Protein AF-A0A522VNL4-F1 (afdb_monomer_lite)

Structure (mmCIF, N/CA/C/O backbone):
data_AF-A0A522VNL4-F1
#
_entry.id   AF-A0A522VNL4-F1
#
loop_
_atom_site.group_PDB
_atom_site.id
_atom_site.type_symbol
_atom_site.label_atom_id
_atom_site.label_alt_id
_atom_site.label_comp_id
_atom_site.label_asym_id
_atom_site.label_entity_id
_atom_site.label_seq_id
_atom_site.pdbx_PDB_ins_code
_atom_site.Cartn_x
_atom_site.Cartn_y
_atom_site.Cartn_z
_atom_site.occupancy
_atom_site.B_iso_or_equiv
_atom_site.auth_seq_id
_atom_site.auth_comp_id
_atom_site.auth_asym_id
_atom_site.auth_atom_id
_atom_site.pdbx_PDB_model_num
ATOM 1 N N . MET A 1 1 ? -21.587 17.656 14.032 1.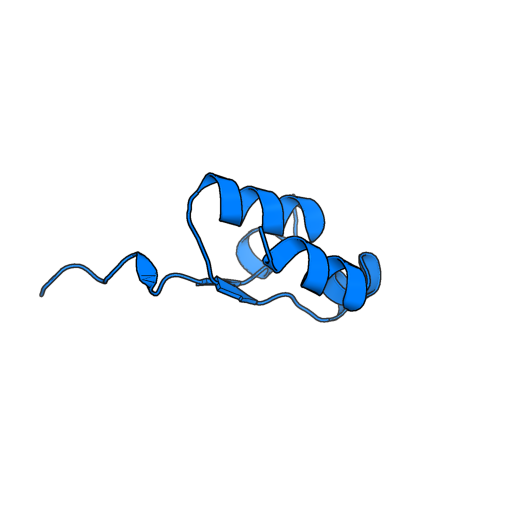00 77.62 1 MET A N 1
ATOM 2 C CA . MET A 1 1 ? -21.189 16.891 12.827 1.00 77.62 1 MET A CA 1
ATOM 3 C C . MET A 1 1 ? -21.092 15.428 13.220 1.00 77.62 1 MET A C 1
ATOM 5 O O . MET A 1 1 ? -20.571 15.162 14.294 1.00 77.62 1 MET A O 1
ATOM 9 N N . ALA A 1 2 ? -21.636 14.508 12.422 1.00 88.44 2 ALA A N 1
ATOM 10 C CA . ALA A 1 2 ? -21.461 13.076 12.665 1.00 88.44 2 ALA A CA 1
ATOM 11 C C . ALA A 1 2 ? -20.020 12.653 12.341 1.00 88.44 2 ALA A C 1
ATOM 13 O O . ALA A 1 2 ? -19.377 13.264 11.483 1.00 88.44 2 ALA A O 1
ATOM 14 N N . SER A 1 3 ? -19.521 11.620 13.019 1.00 92.81 3 SER A N 1
ATOM 15 C CA . SER A 1 3 ? -18.216 11.036 12.706 1.00 92.81 3 SER A CA 1
ATOM 16 C C . SER A 1 3 ? -18.210 10.440 11.290 1.00 92.81 3 SER A C 1
ATOM 18 O O . SER A 1 3 ? -19.226 9.878 10.872 1.00 92.81 3 SER A O 1
ATOM 20 N N . PRO A 1 4 ? -17.093 10.534 10.546 1.00 93.44 4 PRO A N 1
ATOM 21 C CA . PRO A 1 4 ? -16.970 9.883 9.246 1.00 93.44 4 PRO A CA 1
ATOM 22 C C . PRO A 1 4 ? -17.098 8.361 9.363 1.00 93.44 4 PRO A C 1
ATOM 24 O O . PRO A 1 4 ? -16.627 7.772 10.333 1.00 93.44 4 PRO A O 1
ATOM 27 N N . ASP A 1 5 ? -17.679 7.730 8.343 1.00 94.00 5 ASP A N 1
ATOM 28 C CA . ASP A 1 5 ? -17.740 6.272 8.231 1.00 94.00 5 ASP A CA 1
ATOM 29 C C . ASP A 1 5 ? -16.332 5.684 7.977 1.00 94.00 5 ASP A C 1
ATOM 31 O O . ASP A 1 5 ? -15.755 5.934 6.909 1.00 94.00 5 ASP A O 1
ATOM 35 N N . PRO A 1 6 ? -15.773 4.876 8.901 1.00 91.56 6 PRO A N 1
ATOM 36 C CA . PRO A 1 6 ? -14.455 4.260 8.738 1.00 91.56 6 PRO A CA 1
ATOM 37 C C . PRO A 1 6 ? -14.360 3.337 7.518 1.00 91.56 6 PRO A C 1
ATOM 39 O O . PRO A 1 6 ? -13.278 3.141 6.972 1.00 91.56 6 PRO A O 1
ATOM 42 N N . GLN A 1 7 ? -15.488 2.794 7.049 1.00 92.44 7 GLN A N 1
ATOM 43 C CA . GLN A 1 7 ? -15.553 1.895 5.894 1.00 92.44 7 GLN A CA 1
ATOM 44 C C . GLN A 1 7 ? -15.182 2.588 4.574 1.00 92.44 7 GLN A C 1
ATOM 46 O O . GLN A 1 7 ? -14.927 1.909 3.577 1.00 92.44 7 GLN A O 1
ATOM 51 N N . ARG A 1 8 ? -15.149 3.928 4.568 1.00 93.56 8 ARG A N 1
ATOM 52 C CA . ARG A 1 8 ? -14.773 4.774 3.428 1.00 93.56 8 ARG A CA 1
ATOM 53 C C . ARG A 1 8 ? -13.317 5.252 3.481 1.00 93.56 8 ARG A C 1
ATOM 55 O O . ARG A 1 8 ? -12.906 6.018 2.610 1.00 93.56 8 ARG A O 1
ATOM 62 N N . LEU A 1 9 ? -12.545 4.837 4.488 1.00 95.31 9 LEU A N 1
ATOM 63 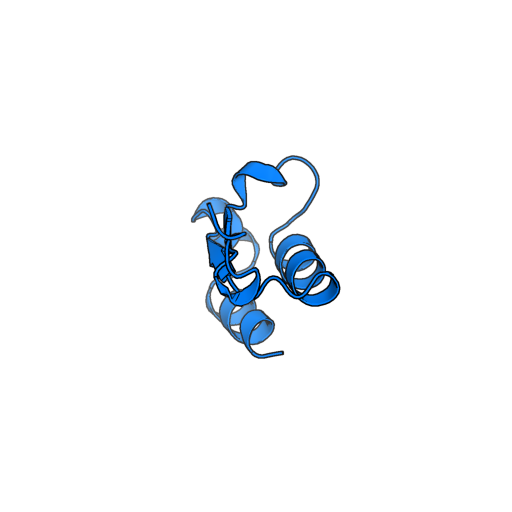C CA . LEU A 1 9 ? -11.137 5.200 4.621 1.00 95.31 9 LEU A CA 1
ATOM 64 C C . LEU A 1 9 ? -10.277 4.504 3.553 1.00 95.31 9 LEU A C 1
ATOM 66 O O . LEU A 1 9 ? -10.408 3.306 3.299 1.00 95.31 9 LEU A O 1
ATOM 70 N N . SER A 1 10 ? -9.349 5.263 2.969 1.00 96.44 10 SER A N 1
ATOM 71 C CA . SER A 1 10 ? -8.329 4.771 2.042 1.00 96.44 10 SER A CA 1
ATOM 72 C C . SER A 1 10 ? -6.960 5.346 2.400 1.00 96.44 10 SER A C 1
ATOM 74 O O . SER A 1 10 ? -6.863 6.518 2.761 1.00 96.44 10 SER A O 1
ATOM 76 N N . LEU A 1 11 ? -5.900 4.548 2.247 1.00 96.75 11 LEU A N 1
ATOM 77 C CA . LEU A 1 11 ? -4.515 4.963 2.486 1.00 96.75 11 LEU A CA 1
ATOM 78 C C . LEU A 1 11 ? -3.818 5.362 1.177 1.00 96.75 11 LEU A C 1
ATOM 80 O O . LEU A 1 11 ? -3.717 4.559 0.250 1.00 96.75 11 LEU A O 1
ATOM 84 N N . ASN A 1 12 ? -3.282 6.581 1.105 1.00 97.50 12 ASN A N 1
ATOM 85 C CA . ASN A 1 12 ? -2.301 6.937 0.076 1.00 97.50 12 ASN A CA 1
ATOM 86 C C . ASN A 1 12 ? -0.923 6.408 0.497 1.00 97.50 12 ASN A C 1
ATOM 88 O O . ASN A 1 12 ? -0.484 6.663 1.619 1.00 97.50 12 ASN A O 1
ATOM 92 N N . THR A 1 13 ? -0.214 5.693 -0.381 1.00 96.50 13 THR A N 1
ATOM 93 C CA . THR A 1 13 ? 1.070 5.080 0.000 1.00 96.50 13 THR A CA 1
ATOM 94 C C . THR A 1 13 ? 2.165 6.099 0.310 1.00 96.50 13 THR A C 1
ATOM 96 O O . THR A 1 13 ? 3.091 5.768 1.048 1.00 96.50 13 THR A O 1
ATOM 99 N N . ALA A 1 14 ? 2.044 7.352 -0.147 1.00 97.19 14 ALA A N 1
ATOM 100 C CA . ALA A 1 14 ? 2.959 8.430 0.233 1.00 97.19 14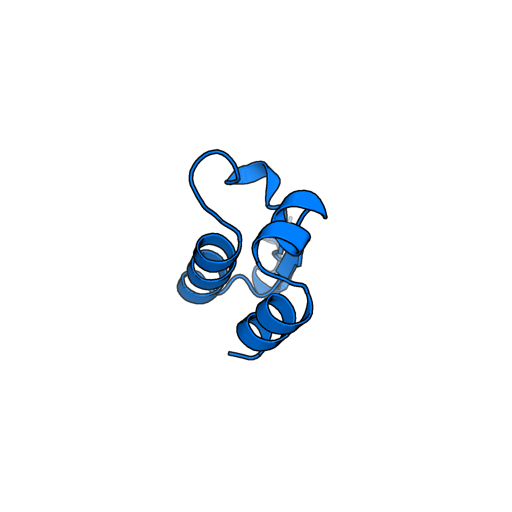 ALA A CA 1
ATOM 101 C C . ALA A 1 14 ? 3.030 8.648 1.754 1.00 97.19 14 ALA A C 1
ATOM 103 O O . ALA A 1 14 ? 4.069 9.059 2.258 1.00 97.19 14 ALA A O 1
ATOM 104 N N . THR A 1 15 ? 1.970 8.314 2.497 1.00 97.62 15 THR A N 1
ATOM 105 C CA . THR A 1 15 ? 1.930 8.433 3.962 1.00 97.62 15 THR A CA 1
ATOM 106 C C . THR A 1 15 ? 2.942 7.521 4.667 1.00 97.62 15 THR A C 1
ATOM 108 O O . THR A 1 15 ? 3.399 7.850 5.757 1.00 97.62 15 THR A O 1
ATOM 111 N N . VAL A 1 16 ? 3.301 6.379 4.068 1.00 96.88 16 VAL A N 1
ATOM 112 C CA . VAL A 1 16 ? 4.119 5.330 4.716 1.00 96.88 16 VAL A CA 1
ATOM 113 C C . VAL A 1 16 ? 5.302 4.840 3.867 1.00 96.88 16 VAL A C 1
ATOM 115 O O . VAL A 1 16 ? 6.043 3.954 4.295 1.00 96.88 16 VAL A O 1
ATOM 118 N N . ARG A 1 17 ? 5.516 5.421 2.678 1.00 95.38 17 ARG A N 1
ATOM 119 C CA . ARG A 1 17 ? 6.506 4.963 1.681 1.00 95.38 17 ARG A CA 1
ATOM 120 C C . ARG A 1 17 ? 7.961 4.953 2.137 1.00 95.38 17 ARG A C 1
ATOM 122 O O . ARG A 1 17 ? 8.742 4.193 1.585 1.00 95.38 17 ARG A O 1
ATOM 129 N N . GLU A 1 18 ? 8.316 5.759 3.134 1.00 96.88 18 GLU A N 1
ATOM 130 C CA . GLU A 1 18 ? 9.690 5.816 3.652 1.00 96.88 18 GLU A CA 1
ATOM 131 C C . GLU A 1 18 ? 10.032 4.600 4.530 1.00 96.88 18 GLU A C 1
ATOM 133 O O . GLU A 1 18 ? 11.192 4.375 4.857 1.00 96.88 18 GLU A O 1
ATOM 138 N N . ARG A 1 19 ? 9.024 3.828 4.964 1.00 97.25 19 ARG A N 1
ATOM 139 C CA . ARG A 1 19 ? 9.204 2.704 5.898 1.00 97.25 19 ARG A CA 1
ATOM 140 C C . ARG A 1 19 ? 8.809 1.364 5.306 1.00 97.25 19 ARG A C 1
ATOM 142 O O . ARG A 1 19 ? 9.389 0.355 5.692 1.00 97.25 19 ARG A O 1
ATOM 149 N N . TRP A 1 20 ? 7.803 1.347 4.436 1.00 97.31 20 TRP A N 1
ATOM 150 C CA . TRP A 1 20 ? 7.192 0.117 3.939 1.00 97.31 20 TRP A CA 1
ATOM 151 C C . TRP A 1 20 ? 7.280 0.018 2.416 1.00 97.31 20 TRP A C 1
ATOM 153 O O . TRP A 1 20 ? 7.136 1.015 1.710 1.00 97.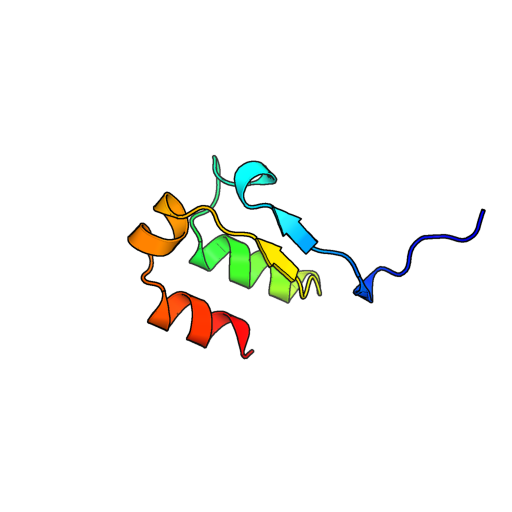31 20 TRP A O 1
ATOM 163 N N . ASN A 1 21 ? 7.465 -1.201 1.909 1.00 96.88 21 ASN A N 1
ATOM 164 C CA . ASN A 1 21 ? 7.210 -1.533 0.505 1.00 96.88 21 ASN A CA 1
ATOM 165 C C . ASN A 1 21 ? 5.708 -1.799 0.265 1.00 96.88 21 ASN A C 1
ATOM 167 O O . ASN A 1 21 ? 4.927 -1.883 1.215 1.00 96.88 21 ASN A O 1
ATOM 171 N N . LEU A 1 22 ? 5.280 -1.948 -0.996 1.00 96.75 22 LEU A N 1
ATOM 172 C CA . LEU A 1 22 ? 3.852 -2.084 -1.318 1.00 96.75 22 LEU A CA 1
ATOM 173 C C . LEU A 1 22 ? 3.190 -3.314 -0.670 1.00 96.75 22 LEU A C 1
ATOM 175 O O . LEU A 1 22 ? 2.056 -3.213 -0.208 1.00 96.75 22 LEU A O 1
ATOM 179 N N . 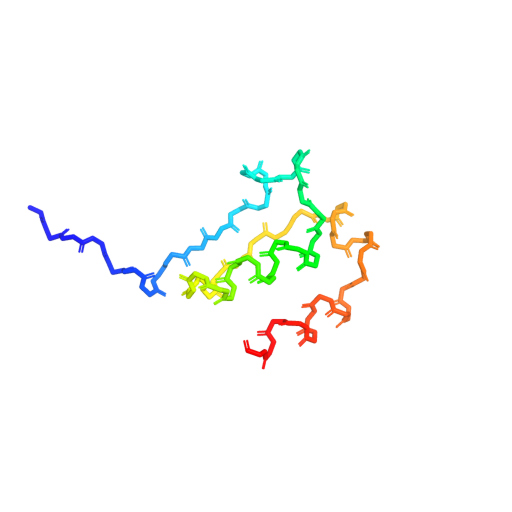ALA A 1 23 ? 3.892 -4.445 -0.576 1.00 96.75 23 ALA A N 1
ATOM 180 C CA . ALA A 1 23 ? 3.367 -5.644 0.078 1.00 96.75 23 ALA A CA 1
ATOM 181 C C . ALA A 1 23 ? 3.081 -5.387 1.570 1.00 96.75 23 ALA A C 1
ATOM 183 O O . ALA A 1 23 ? 1.972 -5.628 2.046 1.00 96.75 23 ALA A O 1
ATOM 184 N N . GLN A 1 24 ? 4.039 -4.784 2.281 1.00 97.50 24 GLN A N 1
ATOM 185 C CA . GLN A 1 24 ? 3.891 -4.400 3.689 1.00 97.50 24 GLN A CA 1
ATOM 186 C C . GLN A 1 24 ? 2.772 -3.372 3.902 1.00 97.50 24 GLN A C 1
ATOM 188 O O . GLN A 1 24 ? 2.069 -3.427 4.912 1.00 97.50 24 GLN A O 1
ATOM 193 N N . MET A 1 25 ? 2.582 -2.443 2.958 1.00 97.25 25 MET A N 1
ATOM 194 C CA . MET A 1 25 ? 1.480 -1.479 3.000 1.00 97.25 25 MET A CA 1
ATOM 195 C C . MET A 1 25 ? 0.118 -2.162 2.872 1.00 97.25 25 MET A C 1
ATOM 197 O O . MET A 1 25 ? -0.788 -1.836 3.636 1.00 97.25 25 MET A O 1
ATOM 201 N N . ILE A 1 26 ? -0.029 -3.109 1.937 1.00 96.25 26 ILE A N 1
ATOM 202 C CA . ILE A 1 26 ? -1.277 -3.861 1.743 1.00 96.25 26 ILE A CA 1
ATOM 203 C C . ILE A 1 26 ? -1.598 -4.684 2.995 1.00 96.25 26 ILE A C 1
ATOM 205 O O . ILE A 1 26 ? -2.714 -4.605 3.507 1.00 96.25 26 ILE A O 1
ATOM 209 N N . GLU A 1 27 ? -0.617 -5.403 3.543 1.00 96.12 27 GLU A N 1
ATOM 210 C CA . GLU A 1 27 ? -0.795 -6.156 4.789 1.00 96.12 27 GLU A CA 1
ATOM 211 C C . GLU A 1 27 ? -1.128 -5.247 5.977 1.00 96.12 27 GLU A C 1
ATOM 213 O O . GLU A 1 27 ? -1.986 -5.577 6.792 1.00 96.12 27 GLU A O 1
ATOM 218 N N . GLY A 1 28 ? -0.472 -4.089 6.085 1.00 96.00 28 GLY A N 1
ATOM 219 C CA . GLY A 1 28 ? -0.773 -3.090 7.108 1.00 96.00 28 GLY A CA 1
ATOM 220 C C . GLY A 1 28 ? -2.216 -2.604 7.022 1.00 96.00 28 GLY A C 1
ATOM 221 O O . GLY A 1 28 ? -2.919 -2.599 8.031 1.00 96.00 28 GLY A O 1
ATOM 222 N N . CYS A 1 29 ? -2.682 -2.266 5.819 1.00 95.88 29 CYS A N 1
ATOM 223 C CA . CYS A 1 29 ? -4.077 -1.912 5.579 1.00 95.88 29 CYS A CA 1
ATOM 224 C C . CYS A 1 29 ? -5.032 -3.037 6.006 1.00 95.88 29 CYS A C 1
ATOM 226 O O . CYS A 1 29 ? -5.970 -2.770 6.758 1.00 95.88 29 CYS A O 1
ATOM 228 N N . ALA A 1 30 ? -4.758 -4.285 5.613 1.00 94.44 30 ALA A N 1
ATOM 229 C CA . ALA A 1 30 ? -5.578 -5.441 5.974 1.00 94.44 30 ALA A CA 1
ATOM 230 C C . ALA A 1 30 ? -5.654 -5.650 7.498 1.00 94.44 30 ALA A C 1
ATOM 232 O O . ALA A 1 30 ? -6.749 -5.774 8.047 1.00 94.44 30 ALA A O 1
ATOM 233 N N . ARG A 1 31 ? -4.515 -5.586 8.207 1.00 95.12 31 ARG A N 1
ATOM 234 C CA . ARG A 1 31 ? -4.458 -5.703 9.679 1.00 95.12 31 ARG A CA 1
ATOM 235 C C . ARG A 1 31 ? -5.299 -4.650 10.403 1.00 95.12 31 ARG A C 1
ATOM 237 O O . ARG A 1 31 ? -5.792 -4.916 11.494 1.00 95.12 31 ARG A O 1
ATOM 244 N N . HIS A 1 32 ? -5.453 -3.465 9.815 1.00 94.75 32 HIS A N 1
ATOM 245 C CA . HIS A 1 32 ? -6.205 -2.352 10.399 1.00 94.75 32 HIS A CA 1
ATOM 246 C C . HIS A 1 32 ? -7.616 -2.179 9.813 1.00 94.75 32 HIS A C 1
ATOM 248 O O . HIS A 1 32 ? -8.294 -1.208 10.143 1.00 94.75 32 HIS A O 1
ATOM 254 N N . GLY A 1 33 ? -8.074 -3.092 8.950 1.00 93.75 33 GLY A N 1
ATOM 255 C CA . GLY A 1 33 ? -9.397 -3.012 8.325 1.00 93.75 33 GLY A CA 1
ATOM 256 C C . GLY A 1 33 ? -9.555 -1.873 7.307 1.00 93.75 33 GLY A C 1
ATOM 257 O O . GLY A 1 33 ? -10.681 -1.494 6.981 1.00 93.75 33 GLY A O 1
ATOM 258 N N . ILE A 1 34 ? -8.453 -1.318 6.790 1.00 94.81 34 ILE A N 1
ATOM 259 C CA . ILE A 1 34 ? -8.468 -0.297 5.737 1.00 94.81 34 ILE A CA 1
ATOM 260 C C . ILE A 1 34 ? -8.594 -1.004 4.388 1.00 94.81 34 ILE A C 1
ATOM 262 O O . ILE A 1 34 ? -7.665 -1.661 3.929 1.00 94.81 34 ILE A O 1
ATOM 266 N N . ARG A 1 35 ? -9.744 -0.855 3.727 1.00 92.56 35 ARG A N 1
ATOM 267 C CA . ARG A 1 35 ? -10.023 -1.553 2.458 1.00 92.56 3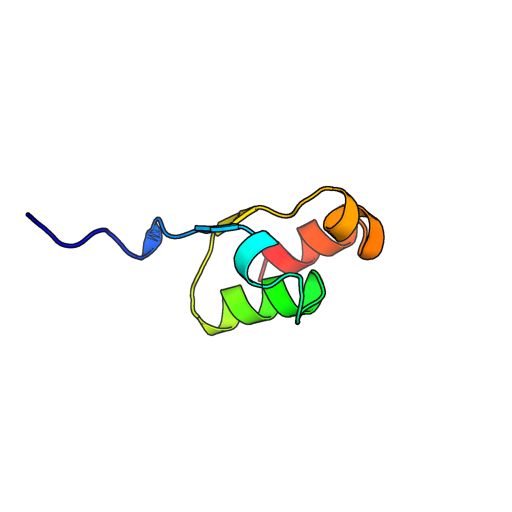5 ARG A CA 1
ATOM 268 C C . ARG A 1 35 ? -9.596 -0.789 1.205 1.00 92.56 35 ARG A C 1
ATOM 270 O O . ARG A 1 35 ? -9.560 -1.364 0.121 1.00 92.56 35 ARG A O 1
ATOM 277 N N . GLY A 1 36 ? -9.294 0.503 1.335 1.00 94.56 36 GLY A N 1
ATOM 278 C CA . GLY A 1 36 ? -8.801 1.340 0.243 1.00 94.56 36 GLY A CA 1
ATOM 279 C C . GLY A 1 36 ? -7.292 1.563 0.325 1.00 94.56 36 GLY A C 1
ATOM 280 O O . GLY A 1 36 ? -6.769 1.932 1.375 1.00 94.56 36 GLY A O 1
ATOM 281 N N . ILE A 1 37 ? -6.588 1.395 -0.794 1.00 96.31 37 ILE A N 1
ATOM 282 C CA . ILE A 1 37 ? -5.183 1.791 -0.929 1.00 96.31 37 ILE A CA 1
ATOM 283 C C . ILE A 1 37 ? -4.938 2.395 -2.314 1.00 96.31 37 ILE A C 1
ATOM 285 O O . ILE A 1 37 ? -5.420 1.876 -3.322 1.00 96.31 37 ILE A O 1
ATOM 289 N N . ALA A 1 38 ? -4.183 3.491 -2.358 1.00 96.69 38 ALA A N 1
ATOM 290 C CA . ALA A 1 38 ? -3.818 4.214 -3.571 1.00 96.69 38 ALA A CA 1
ATOM 291 C C . ALA A 1 38 ? -2.286 4.205 -3.744 1.00 96.69 38 ALA A C 1
ATOM 293 O O . ALA A 1 38 ? -1.614 5.116 -3.244 1.00 96.69 38 ALA A O 1
ATOM 294 N N . PRO A 1 39 ? -1.719 3.160 -4.382 1.00 95.88 39 PRO A N 1
ATOM 295 C CA . PRO A 1 39 ? -0.291 3.078 -4.645 1.00 95.88 39 PRO A CA 1
ATOM 296 C C . PRO A 1 39 ? 0.145 4.021 -5.765 1.00 95.88 39 PRO A C 1
ATOM 298 O O . PRO A 1 39 ? -0.570 4.232 -6.746 1.00 95.88 39 PRO A O 1
ATOM 301 N N . TRP A 1 40 ? 1.357 4.545 -5.622 1.00 95.62 40 TRP A N 1
ATOM 302 C CA . TRP A 1 40 ? 2.069 5.225 -6.698 1.00 95.62 40 TRP A CA 1
ATOM 303 C C . TRP A 1 40 ? 2.669 4.196 -7.666 1.00 95.62 40 TRP A C 1
ATOM 305 O O . TRP A 1 40 ? 2.862 3.032 -7.308 1.00 95.62 40 TRP A O 1
ATOM 315 N N . ARG A 1 41 ? 2.909 4.608 -8.917 1.00 96.44 41 ARG A N 1
ATOM 316 C CA . ARG A 1 41 ? 3.327 3.692 -9.992 1.00 96.44 41 ARG A CA 1
ATOM 317 C C . ARG A 1 41 ? 4.682 3.047 -9.722 1.00 96.44 41 ARG A C 1
ATOM 319 O O . ARG A 1 41 ? 4.790 1.850 -9.895 1.00 96.44 41 ARG A O 1
ATOM 326 N N . ASP A 1 42 ? 5.645 3.797 -9.200 1.00 95.62 42 ASP A N 1
ATOM 327 C CA . ASP A 1 42 ? 6.946 3.282 -8.756 1.00 95.62 42 ASP A CA 1
ATOM 328 C C . ASP A 1 42 ? 6.798 2.100 -7.782 1.00 95.62 42 ASP A C 1
ATOM 330 O O . ASP A 1 42 ? 7.374 1.037 -7.989 1.00 95.62 42 ASP A O 1
ATOM 334 N N . LYS A 1 43 ? 5.938 2.236 -6.767 1.00 94.44 43 LYS A N 1
ATOM 335 C CA . LYS A 1 43 ? 5.656 1.157 -5.807 1.00 94.44 43 LYS A CA 1
ATOM 336 C C . LYS A 1 43 ? 4.886 -0.006 -6.411 1.00 94.44 43 LYS A C 1
ATOM 338 O O . LYS A 1 43 ? 5.067 -1.146 -5.985 1.00 94.44 43 LYS A O 1
ATOM 343 N N . LEU A 1 44 ? 4.019 0.274 -7.378 1.00 95.50 44 LEU A N 1
ATOM 344 C CA . LEU A 1 44 ? 3.309 -0.761 -8.115 1.00 95.50 44 LEU A CA 1
ATOM 345 C C . LEU A 1 44 ? 4.249 -1.542 -9.039 1.00 95.50 44 LEU A C 1
ATOM 347 O O . LEU A 1 44 ? 4.089 -2.752 -9.151 1.00 95.50 44 LEU A O 1
ATOM 351 N N . ASP A 1 45 ? 5.220 -0.873 -9.654 1.00 97.06 45 ASP A N 1
ATOM 352 C CA . ASP A 1 45 ? 6.195 -1.460 -10.571 1.00 97.06 45 ASP A CA 1
ATOM 353 C C . ASP A 1 45 ? 7.227 -2.311 -9.814 1.00 97.06 45 ASP A C 1
ATOM 355 O O . ASP A 1 45 ? 7.575 -3.392 -10.280 1.00 97.06 45 ASP A O 1
ATOM 359 N N . GLU A 1 46 ? 7.642 -1.891 -8.609 1.00 96.06 46 GLU A N 1
ATOM 360 C CA . GLU A 1 46 ? 8.512 -2.672 -7.710 1.00 96.06 46 GLU A CA 1
ATOM 361 C C . GLU A 1 46 ? 7.918 -4.051 -7.349 1.00 96.06 46 GLU A C 1
ATOM 363 O O . GLU A 1 46 ? 8.647 -5.038 -7.278 1.00 96.06 46 GLU A O 1
ATOM 368 N N . LEU A 1 47 ? 6.603 -4.126 -7.099 1.00 96.69 47 LEU A N 1
ATOM 369 C CA . LEU A 1 47 ? 5.909 -5.373 -6.732 1.00 96.69 47 LEU A CA 1
ATOM 370 C C . LEU A 1 47 ? 5.329 -6.119 -7.947 1.00 96.69 47 LEU A C 1
ATOM 372 O O . LEU A 1 47 ? 5.213 -7.342 -7.938 1.00 96.69 47 LEU A O 1
ATOM 376 N N . GLY A 1 48 ? 4.921 -5.378 -8.974 1.00 96.75 48 GLY A N 1
ATOM 377 C CA . GLY A 1 48 ? 4.138 -5.857 -10.106 1.00 96.75 48 GLY A CA 1
ATOM 378 C C . GLY A 1 48 ? 2.625 -5.715 -9.892 1.00 96.75 48 GLY A C 1
ATOM 379 O O . GLY A 1 48 ? 2.055 -6.115 -8.873 1.00 96.75 48 GLY A O 1
ATOM 380 N N . ALA A 1 49 ? 1.932 -5.194 -10.909 1.00 94.31 49 ALA A N 1
ATOM 381 C CA . ALA A 1 49 ? 0.494 -4.920 -10.842 1.00 94.31 49 ALA A CA 1
ATOM 382 C C . ALA A 1 49 ? -0.374 -6.174 -10.629 1.00 94.31 49 ALA A C 1
ATOM 384 O O . ALA A 1 49 ? -1.384 -6.112 -9.923 1.00 94.31 49 ALA A O 1
ATOM 385 N N . ALA A 1 50 ? 0.010 -7.309 -11.222 1.00 95.06 50 ALA A N 1
ATOM 386 C CA . ALA A 1 50 ? -0.714 -8.571 -11.073 1.00 95.06 50 ALA A CA 1
ATOM 387 C C . ALA A 1 50 ? -0.656 -9.089 -9.629 1.00 95.06 50 ALA A C 1
ATOM 389 O O . ALA A 1 50 ? -1.683 -9.469 -9.063 1.00 95.06 50 ALA A O 1
ATOM 390 N N . GLU A 1 51 ? 0.527 -9.034 -9.016 1.00 95.62 51 GLU A N 1
ATOM 391 C CA . GLU A 1 51 ? 0.725 -9.472 -7.638 1.00 95.62 51 GLU A CA 1
ATOM 392 C C . GLU A 1 51 ? 0.029 -8.530 -6.651 1.00 95.62 51 GLU A C 1
ATOM 394 O O . GLU A 1 51 ? -0.739 -8.979 -5.800 1.00 95.62 51 GLU A O 1
ATOM 399 N N . ALA A 1 52 ? 0.163 -7.214 -6.842 1.00 94.38 52 ALA A N 1
ATOM 400 C CA . ALA A 1 52 ? -0.569 -6.228 -6.050 1.00 94.38 52 ALA A CA 1
ATOM 401 C C . ALA A 1 52 ? -2.096 -6.444 -6.116 1.00 94.38 52 ALA A C 1
ATOM 403 O O . ALA A 1 52 ? -2.797 -6.334 -5.109 1.00 94.38 52 ALA A O 1
ATOM 404 N N . ALA A 1 53 ? -2.636 -6.784 -7.293 1.00 91.94 53 ALA A N 1
ATOM 405 C CA . ALA A 1 53 ? -4.057 -7.083 -7.453 1.00 91.94 53 ALA A CA 1
ATOM 406 C C . ALA A 1 53 ? -4.480 -8.386 -6.756 1.00 91.94 53 ALA A C 1
ATOM 408 O O . ALA A 1 53 ? -5.597 -8.444 -6.237 1.00 91.94 53 ALA A O 1
ATOM 409 N N . ARG A 1 54 ? -3.610 -9.404 -6.724 1.00 91.88 54 ARG A N 1
ATOM 410 C CA . ARG A 1 54 ? -3.838 -10.661 -5.997 1.00 91.88 54 ARG A CA 1
ATOM 411 C C . ARG A 1 54 ? -3.914 -10.416 -4.492 1.00 91.88 54 ARG A C 1
ATOM 413 O O . ARG A 1 54 ? -4.837 -10.910 -3.852 1.00 91.88 54 ARG A O 1
ATOM 420 N N . MET A 1 55 ? -3.010 -9.597 -3.954 1.00 89.31 55 MET A N 1
ATOM 421 C CA . MET A 1 55 ? -2.959 -9.280 -2.522 1.00 89.31 55 MET A CA 1
ATOM 422 C C . MET A 1 55 ? -4.174 -8.478 -2.024 1.00 89.31 55 MET A C 1
ATOM 424 O O . MET A 1 55 ? -4.561 -8.628 -0.873 1.00 89.31 55 MET A O 1
ATOM 428 N N . ARG A 1 56 ? -4.826 -7.665 -2.871 1.00 72.25 56 ARG A N 1
ATOM 429 C CA . ARG A 1 56 ? -6.054 -6.922 -2.496 1.00 72.25 56 ARG A CA 1
ATOM 430 C C . ARG A 1 56 ? -7.309 -7.792 -2.332 1.00 72.25 56 ARG A C 1
ATOM 432 O O . ARG A 1 56 ? -8.344 -7.262 -1.945 1.00 72.25 56 ARG A O 1
ATOM 439 N N . ARG A 1 57 ? -7.272 -9.074 -2.715 1.00 61.12 57 ARG A N 1
ATOM 440 C CA . ARG A 1 57 ? -8.445 -9.973 -2.699 1.00 61.12 57 ARG A CA 1
ATOM 441 C C . ARG A 1 57 ? -8.574 -10.804 -1.412 1.00 61.12 57 ARG A C 1
ATOM 443 O O . ARG A 1 57 ? -9.405 -11.708 -1.393 1.00 61.12 57 ARG A O 1
ATOM 450 N N . ALA A 1 58 ? -7.766 -10.519 -0.389 1.00 44.44 58 ALA A N 1
ATOM 451 C CA . ALA A 1 58 ? -7.843 -11.135 0.937 1.00 44.44 58 ALA A CA 1
ATOM 452 C C . ALA A 1 58 ? -8.565 -10.220 1.933 1.00 44.44 58 ALA A C 1
ATOM 454 O O . ALA A 1 58 ? -8.320 -8.992 1.881 1.00 44.44 58 ALA A O 1
#

pLDDT: mean 93.06, std 8.83, range [44.44, 97.62]

Radius of gyration: 12.03 Å; chains: 1; bounding box: 31×28×24 Å

Secondary structure (DSSP, 8-state):
-PPP-GGG-EEEGGGTTTT--HHHHHHHHHHTT--EEE--HHHHHHH-HHHHHHHTT-

Foldseek 3Di:
DDDDDQLPDADECVVPVVPDQLLRVLVVCVVVVNLHYDYDVVSCVVQDVVRSVVSSVD

Sequence (58 aa):
MASPDPQRLSLNTATVRERWNLAQMIEGCARHGIRGIAPWRDKLDELGAAEAARMRRA